Protein AF-A0A349KY54-F1 (afdb_monomer)

Foldseek 3Di:
DEDDPVPCVVVVVVLVVVLVDDAADEAEQQPYPYYDPVRLVSLVVSVVSCVVQQHKAAHPYHHPHRCVVCVVVVNNVNHDIDHRDPPD

pLDDT: mean 91.53, std 10.85, range [40.22, 96.81]

Mean predicted aligned error: 4.03 Å

Nearest PDB structures (foldseek):
  1th8-assembly1_B  TM=8.105E-01  e=8.957E-03  Geobacillus stearothermophilus
  1h4y-assembly2_B  TM=8.199E-01  e=2.172E-02  Lysinibacillus sphaericus
  6m36-assembly1_F  TM=8.770E-01  e=5.268E-02  Bacillus subtilis subsp. subtilis str. 168
  6m36-assembly1_H  TM=7.450E-01  e=1.464E-01  Bacillus subtilis subsp. subtilis str. 168
  7ch8-assembly1_L  TM=6.976E-01  e=1.464E-01  Pseudomonas aeruginosa PAO1

Solvent-accessible surface area (backbone atoms only — not comparable to full-atom values): 4979 Å² total; per-residue (Å²): 84,70,42,30,73,96,66,37,64,66,56,52,54,50,51,57,59,53,70,74,48,95,68,64,48,73,43,78,35,52,66,32,76,39,67,39,71,59,43,50,50,52,53,52,51,52,47,51,49,28,56,73,71,41,26,27,37,34,49,77,34,64,16,73,63,39,52,50,50,31,46,77,68,75,46,46,69,60,65,46,74,43,67,54,63,75,79,128

Radius of gyration: 12.5 Å; Cα contacts (8 Å, |Δi|>4): 124; chains: 1; bounding box: 31×18×36 Å

Structure (mmCIF, N/CA/C/O backbone):
data_AF-A0A349KY54-F1
#
_entry.id   AF-A0A349KY54-F1
#
loop_
_atom_site.group_PDB
_atom_site.id
_atom_site.type_symbol
_atom_site.label_atom_id
_atom_site.label_alt_id
_atom_site.label_comp_id
_atom_site.label_asym_id
_atom_site.label_entity_id
_atom_site.label_seq_id
_atom_site.pdbx_PDB_ins_code
_atom_site.Cartn_x
_atom_site.Cartn_y
_atom_site.Cartn_z
_atom_site.occupancy
_atom_site.B_iso_or_equiv
_atom_site.auth_seq_id
_atom_site.auth_comp_id
_atom_site.auth_asym_id
_atom_site.auth_atom_id
_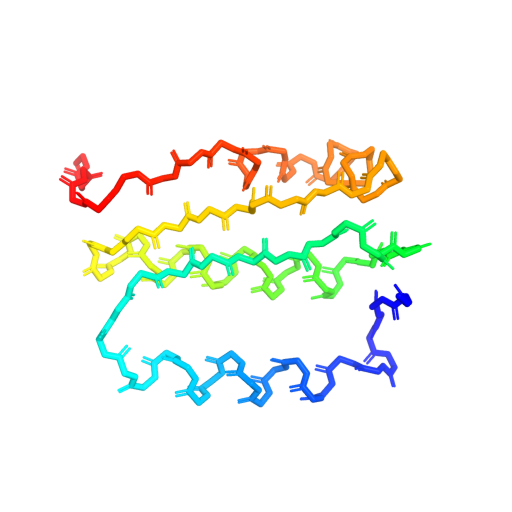atom_site.pdbx_PDB_model_num
ATOM 1 N N . GLY A 1 1 ? 6.249 -6.938 -11.116 1.00 87.38 1 GLY A N 1
ATOM 2 C CA . GLY A 1 1 ? 6.231 -5.972 -12.234 1.00 87.38 1 GLY A CA 1
ATOM 3 C C . GLY A 1 1 ? 6.467 -4.560 -11.729 1.00 87.38 1 GLY A C 1
ATOM 4 O O . GLY A 1 1 ? 6.714 -4.386 -10.543 1.00 87.38 1 GLY A O 1
ATOM 5 N N . HIS A 1 2 ? 6.404 -3.562 -12.606 1.00 90.94 2 HIS A N 1
ATOM 6 C CA . HIS A 1 2 ? 6.598 -2.150 -12.256 1.00 90.94 2 HIS A CA 1
ATOM 7 C C . HIS A 1 2 ? 5.233 -1.471 -12.138 1.00 90.94 2 HIS A C 1
ATOM 9 O O . HIS A 1 2 ? 4.460 -1.550 -13.088 1.00 90.94 2 HIS A O 1
ATOM 15 N N . TRP A 1 3 ? 4.926 -0.830 -11.010 1.00 93.38 3 TRP A N 1
ATOM 16 C CA . TRP A 1 3 ? 3.748 0.036 -10.913 1.00 93.38 3 TRP A CA 1
ATOM 17 C C . TRP A 1 3 ? 4.142 1.482 -11.160 1.00 93.38 3 TRP A C 1
ATOM 19 O O . TRP A 1 3 ? 5.004 2.019 -10.466 1.00 93.38 3 TRP A O 1
ATOM 29 N N . HIS A 1 4 ? 3.495 2.088 -12.144 1.00 92.94 4 HIS A N 1
ATOM 30 C CA . HIS A 1 4 ? 3.679 3.483 -12.493 1.00 92.94 4 HIS A CA 1
ATOM 31 C C . HIS A 1 4 ? 2.368 4.075 -13.014 1.00 92.94 4 HIS A C 1
ATOM 33 O O . HIS A 1 4 ? 1.420 3.348 -13.314 1.00 92.94 4 HIS A O 1
ATOM 39 N N . GLU A 1 5 ? 2.299 5.393 -13.151 1.00 91.94 5 GLU A N 1
ATOM 40 C CA . GLU A 1 5 ? 1.093 6.124 -13.542 1.00 91.94 5 GLU A CA 1
ATOM 41 C C . GLU A 1 5 ? 0.404 5.536 -14.786 1.00 91.94 5 GLU A C 1
ATOM 43 O O . GLU A 1 5 ? -0.812 5.334 -14.792 1.00 91.94 5 GLU A O 1
ATOM 48 N N . GLY A 1 6 ? 1.194 5.161 -15.797 1.00 92.44 6 GLY A N 1
ATOM 49 C CA . GLY A 1 6 ? 0.715 4.573 -17.052 1.00 92.44 6 GLY A CA 1
ATOM 50 C C . GLY A 1 6 ? 0.064 3.186 -16.942 1.00 92.44 6 GLY A C 1
ATOM 51 O O . GLY A 1 6 ? -0.565 2.751 -17.901 1.00 92.44 6 GLY A O 1
ATOM 52 N N . ASN A 1 7 ? 0.184 2.484 -15.809 1.00 93.25 7 ASN A N 1
ATOM 53 C CA . ASN A 1 7 ? -0.435 1.169 -15.606 1.00 93.25 7 ASN A CA 1
ATOM 54 C C . ASN A 1 7 ? -1.169 1.023 -14.263 1.00 93.25 7 ASN A C 1
ATOM 56 O O . ASN A 1 7 ? -1.490 -0.089 -13.845 1.00 93.25 7 ASN A O 1
ATOM 6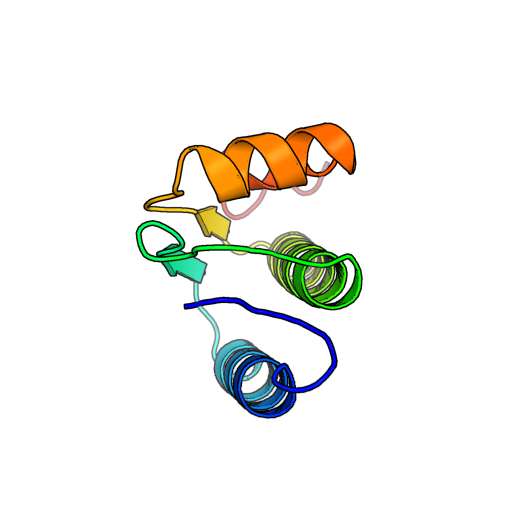0 N N . LEU A 1 8 ? -1.478 2.141 -13.602 1.00 93.75 8 LEU A N 1
ATOM 61 C CA . LEU A 1 8 ? -2.038 2.138 -12.251 1.00 93.75 8 LEU A CA 1
ATOM 62 C C . LEU A 1 8 ? -3.558 1.928 -12.197 1.00 93.75 8 LEU A C 1
ATOM 64 O O . LEU A 1 8 ? -4.108 1.685 -11.124 1.00 93.75 8 LEU A O 1
ATOM 68 N N . ALA A 1 9 ? -4.259 2.029 -13.330 1.00 94.94 9 ALA A N 1
ATOM 69 C CA . ALA A 1 9 ? -5.720 1.938 -13.370 1.00 94.94 9 ALA A CA 1
ATOM 70 C C . ALA A 1 9 ? -6.280 0.622 -12.780 1.00 94.94 9 ALA A C 1
ATOM 72 O O . ALA A 1 9 ? -7.187 0.706 -11.947 1.00 94.94 9 ALA A O 1
ATOM 73 N N . PRO A 1 10 ? -5.729 -0.572 -13.089 1.00 94.19 10 PRO A N 1
ATOM 74 C CA . PRO A 1 10 ? -6.179 -1.816 -12.464 1.00 94.19 10 PRO A CA 1
ATOM 75 C C . PRO A 1 10 ? -5.956 -1.840 -10.947 1.00 94.19 10 PRO A C 1
ATOM 77 O O . PRO A 1 10 ? -6.804 -2.339 -10.213 1.00 94.19 10 PRO A O 1
ATOM 80 N N . LEU A 1 11 ? -4.850 -1.258 -10.464 1.00 92.56 11 LEU A N 1
ATOM 81 C CA . LEU A 1 11 ? -4.562 -1.168 -9.030 1.00 92.56 11 LEU A CA 1
ATOM 82 C C . LEU A 1 11 ? -5.592 -0.287 -8.313 1.00 92.56 11 LEU A C 1
ATOM 84 O O . LEU A 1 11 ? -6.118 -0.679 -7.274 1.00 92.56 11 LEU A O 1
ATOM 88 N N . ARG A 1 12 ? -5.922 0.876 -8.892 1.00 94.50 12 ARG A N 1
ATOM 89 C CA . ARG A 1 12 ? -6.950 1.784 -8.355 1.00 94.50 12 ARG A CA 1
ATOM 90 C C . ARG A 1 12 ? -8.307 1.094 -8.256 1.00 94.50 12 ARG A C 1
ATOM 92 O O . ARG A 1 12 ? -8.948 1.170 -7.212 1.00 94.50 12 ARG A O 1
ATOM 99 N N . ALA A 1 13 ? -8.713 0.389 -9.312 1.00 95.56 13 ALA A N 1
ATOM 100 C CA . ALA A 1 13 ? -9.969 -0.355 -9.326 1.00 95.56 13 ALA A CA 1
ATOM 101 C C . ALA A 1 13 ? -9.987 -1.463 -8.259 1.00 95.56 13 ALA A C 1
ATOM 103 O O . ALA A 1 13 ? -10.971 -1.604 -7.534 1.00 95.56 13 ALA A O 1
ATOM 104 N N . ALA A 1 14 ? -8.883 -2.205 -8.113 1.00 94.06 14 ALA A N 1
ATOM 105 C CA . ALA A 1 14 ? -8.750 -3.243 -7.095 1.00 94.06 14 ALA A CA 1
ATOM 106 C C . ALA A 1 14 ? -8.836 -2.672 -5.673 1.00 94.06 14 ALA A C 1
ATOM 108 O O . ALA A 1 14 ? -9.551 -3.221 -4.838 1.00 94.06 14 ALA A O 1
ATOM 109 N N . PHE A 1 15 ? -8.157 -1.554 -5.396 1.00 95.06 15 PHE A N 1
ATOM 110 C CA . PHE A 1 15 ? -8.221 -0.902 -4.087 1.00 95.06 15 PHE A CA 1
ATOM 111 C C . PHE A 1 15 ? -9.621 -0.373 -3.792 1.00 95.06 15 PHE A C 1
ATOM 113 O O . PHE A 1 15 ? -10.142 -0.646 -2.717 1.00 95.06 15 PHE A O 1
ATOM 120 N N . GLN A 1 16 ? -10.265 0.290 -4.754 1.00 94.38 16 GLN A N 1
ATOM 121 C CA . GLN A 1 16 ? -11.632 0.785 -4.596 1.00 94.38 16 GLN A CA 1
ATOM 122 C C . GLN A 1 16 ? -12.615 -0.351 -4.277 1.00 94.38 16 GLN A C 1
ATOM 124 O O . GLN A 1 16 ? -13.393 -0.240 -3.328 1.00 94.38 16 GLN A O 1
ATOM 129 N N . ALA A 1 17 ? -12.546 -1.458 -5.023 1.00 94.38 17 ALA A N 1
ATOM 130 C CA . ALA A 1 17 ? -13.384 -2.628 -4.783 1.00 94.38 17 ALA A CA 1
ATOM 131 C C . ALA A 1 17 ? -13.105 -3.257 -3.410 1.00 94.38 17 ALA A C 1
ATOM 133 O O . ALA A 1 17 ? -14.035 -3.569 -2.671 1.00 94.38 17 ALA A O 1
ATOM 134 N N . ALA A 1 18 ? -11.832 -3.401 -3.037 1.00 92.88 18 ALA A N 1
ATOM 135 C CA . ALA A 1 18 ? -11.457 -4.003 -1.766 1.00 92.88 18 ALA A CA 1
ATOM 136 C C . ALA A 1 18 ? -11.879 -3.136 -0.566 1.00 92.88 18 ALA A C 1
ATOM 138 O O . ALA A 1 18 ? -12.333 -3.672 0.439 1.00 92.88 18 ALA A O 1
ATOM 139 N N . THR A 1 19 ? -11.799 -1.804 -0.671 1.00 94.38 19 THR A N 1
ATOM 140 C CA . THR A 1 19 ? -12.234 -0.887 0.401 1.00 94.38 19 THR A CA 1
ATOM 141 C C . THR A 1 19 ? -13.749 -0.840 0.603 1.00 94.38 19 THR A C 1
ATOM 143 O O . THR A 1 19 ? -14.212 -0.292 1.599 1.00 94.38 19 THR A O 1
ATOM 146 N N . ALA A 1 20 ? -14.538 -1.416 -0.312 1.00 93.31 20 ALA A N 1
ATOM 147 C CA . ALA A 1 20 ? -15.980 -1.564 -0.126 1.00 93.31 20 ALA A CA 1
ATOM 148 C C . ALA A 1 20 ? -16.338 -2.684 0.868 1.00 93.31 20 ALA A C 1
ATOM 150 O O . ALA A 1 20 ? -17.475 -2.750 1.336 1.00 93.31 20 ALA A O 1
ATOM 151 N N . LEU A 1 21 ? -15.384 -3.565 1.190 1.00 91.12 21 LEU A N 1
ATOM 152 C CA . LEU A 1 21 ? -15.570 -4.675 2.116 1.00 91.12 21 LEU A CA 1
ATOM 153 C C . LEU A 1 21 ? -14.870 -4.378 3.450 1.00 91.12 21 LEU A C 1
ATOM 155 O O . LEU A 1 21 ? -13.730 -3.907 3.460 1.00 91.12 21 LEU A O 1
ATOM 159 N N . PRO A 1 22 ? -15.508 -4.669 4.597 1.00 89.81 22 PRO A N 1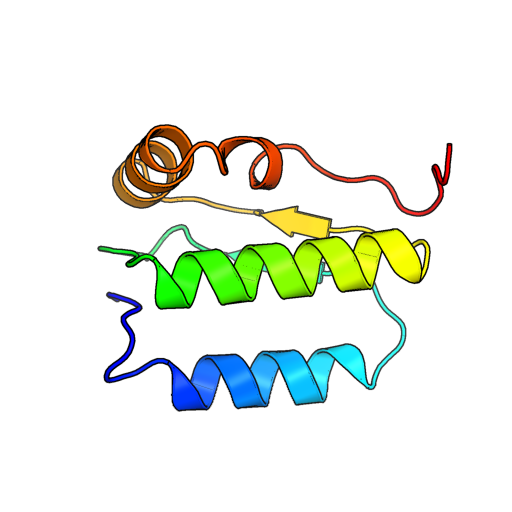
ATOM 160 C CA . PRO A 1 22 ? -14.846 -4.543 5.885 1.00 89.81 22 PRO A CA 1
ATOM 161 C C . PRO A 1 22 ? -13.774 -5.630 6.026 1.00 89.81 22 PRO A C 1
ATOM 163 O O . PRO A 1 22 ? -14.077 -6.821 5.987 1.00 89.81 22 PRO A O 1
ATOM 166 N N . GLY A 1 23 ? -12.523 -5.225 6.231 1.00 93.00 23 GLY A N 1
ATOM 167 C CA . GLY A 1 23 ? -11.418 -6.155 6.435 1.00 93.00 23 GLY A CA 1
ATOM 168 C C . GLY A 1 23 ? -10.071 -5.457 6.550 1.00 93.00 23 GLY A C 1
ATOM 169 O O . GLY A 1 23 ? -9.946 -4.271 6.236 1.00 93.00 23 GLY A O 1
ATOM 170 N N . ASP A 1 24 ? -9.086 -6.224 7.007 1.00 95.06 24 ASP A N 1
ATOM 171 C CA . ASP A 1 24 ? -7.690 -5.803 7.077 1.00 95.06 24 ASP A CA 1
ATOM 172 C C . ASP A 1 24 ? -6.996 -6.044 5.731 1.00 95.06 24 ASP A C 1
ATOM 174 O O . ASP A 1 24 ? -7.304 -6.999 5.011 1.00 95.06 24 ASP A O 1
ATOM 178 N N . PHE A 1 25 ? -6.012 -5.210 5.405 1.00 95.31 25 PHE A N 1
ATOM 179 C CA . PHE A 1 25 ? -5.253 -5.311 4.162 1.00 95.31 25 PHE A CA 1
ATOM 180 C C . PHE A 1 25 ? -3.859 -5.893 4.377 1.00 95.31 25 PHE A C 1
ATOM 182 O O . PHE A 1 25 ? -3.087 -5.457 5.232 1.00 95.31 25 PHE A O 1
ATOM 189 N N . SER A 1 26 ? -3.508 -6.849 3.517 1.00 95.62 26 SER A N 1
ATOM 190 C CA . SER A 1 26 ? -2.187 -7.469 3.457 1.00 95.62 26 SER A CA 1
ATOM 191 C C . SER A 1 26 ? -1.689 -7.445 2.014 1.00 95.62 26 SER A C 1
ATOM 193 O O . SER A 1 26 ? -2.186 -8.198 1.181 1.00 95.62 26 SER A O 1
ATOM 195 N N . LEU A 1 27 ? -0.712 -6.588 1.714 1.00 95.25 27 LEU A N 1
ATOM 196 C CA . LEU A 1 27 ? -0.161 -6.435 0.364 1.00 95.25 27 LEU A CA 1
ATOM 197 C C . LEU A 1 27 ? 1.143 -7.215 0.186 1.00 95.25 27 LEU A C 1
ATOM 199 O O . LEU A 1 27 ? 2.035 -7.138 1.030 1.00 95.25 27 LEU A O 1
ATOM 203 N N . ASP A 1 28 ? 1.283 -7.908 -0.942 1.00 95.25 28 ASP A N 1
ATOM 204 C CA . ASP A 1 28 ? 2.545 -8.509 -1.379 1.00 95.25 28 ASP A CA 1
ATOM 205 C C . ASP A 1 28 ? 3.179 -7.647 -2.480 1.00 95.25 28 ASP A C 1
ATOM 207 O O . ASP A 1 28 ? 2.665 -7.536 -3.593 1.00 95.25 28 ASP A O 1
ATOM 211 N N . LEU A 1 29 ? 4.306 -7.023 -2.145 1.00 95.38 29 LEU A N 1
ATOM 212 C CA . LEU A 1 29 ? 5.138 -6.216 -3.034 1.00 95.38 29 LEU A CA 1
ATOM 213 C C . LEU A 1 29 ? 6.483 -6.908 -3.340 1.00 95.38 29 LEU A C 1
ATOM 215 O O . LEU A 1 29 ? 7.426 -6.271 -3.818 1.00 95.38 29 LEU A O 1
ATOM 219 N N . GLY A 1 30 ? 6.618 -8.201 -3.035 1.00 95.62 30 GLY A N 1
ATOM 220 C CA . GLY A 1 30 ? 7.855 -8.973 -3.166 1.00 95.62 30 GLY A CA 1
ATOM 221 C C . GLY A 1 30 ? 8.342 -9.093 -4.609 1.00 95.62 30 GLY A C 1
ATOM 222 O O . GLY A 1 30 ? 9.545 -9.086 -4.857 1.00 95.62 30 GLY A O 1
ATOM 223 N N . GLN A 1 31 ? 7.412 -9.112 -5.565 1.00 94.44 31 GLN A N 1
ATOM 224 C CA . GLN A 1 31 ? 7.699 -9.187 -7.002 1.00 94.44 31 GLN A CA 1
ATOM 225 C C . GLN A 1 31 ? 7.703 -7.812 -7.693 1.00 94.44 31 GLN A C 1
ATOM 227 O O . GLN A 1 31 ? 7.698 -7.733 -8.929 1.00 94.44 31 GLN A O 1
ATOM 232 N N . LEU A 1 32 ? 7.667 -6.707 -6.936 1.00 93.19 32 LEU A N 1
ATOM 233 C CA . LEU A 1 32 ? 7.737 -5.374 -7.529 1.00 93.19 32 LEU A CA 1
ATOM 234 C C . LEU A 1 32 ? 9.157 -5.020 -7.960 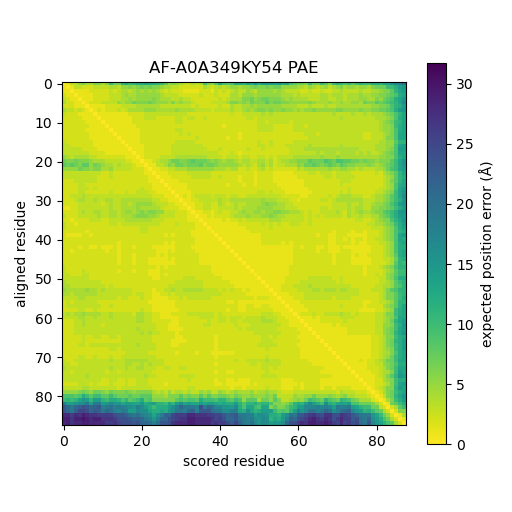1.00 93.19 32 LEU A C 1
ATOM 236 O O . LEU A 1 32 ? 10.102 -5.053 -7.173 1.00 93.19 32 LEU A O 1
ATOM 240 N N . THR A 1 33 ? 9.274 -4.617 -9.221 1.00 93.06 33 THR A N 1
ATOM 241 C CA . THR A 1 33 ? 10.517 -4.180 -9.867 1.00 93.06 33 THR A CA 1
ATOM 242 C C . THR A 1 33 ? 10.604 -2.659 -9.983 1.00 93.06 33 THR A C 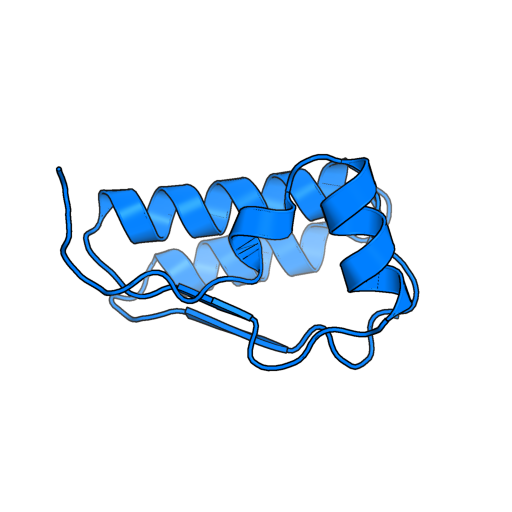1
ATOM 244 O O . THR A 1 33 ? 11.549 -2.154 -10.574 1.00 93.06 33 THR A O 1
ATOM 247 N N . GLY A 1 34 ? 9.630 -1.923 -9.442 1.00 90.94 34 GLY A N 1
ATOM 248 C CA . GLY A 1 34 ? 9.618 -0.463 -9.409 1.00 90.94 34 GLY A CA 1
ATOM 249 C C . GLY A 1 34 ? 8.291 0.088 -8.886 1.00 90.94 34 GLY A C 1
ATOM 250 O O . GLY A 1 34 ? 7.259 -0.584 -8.978 1.00 90.94 34 GLY A O 1
ATOM 251 N N . LEU A 1 35 ? 8.354 1.301 -8.343 1.00 94.94 35 LEU A N 1
ATOM 252 C CA . LEU A 1 35 ? 7.238 2.116 -7.868 1.00 94.94 35 LEU A CA 1
ATOM 253 C C . LEU A 1 35 ? 7.551 3.569 -8.240 1.00 94.94 35 LEU A C 1
ATOM 255 O O . LEU A 1 35 ? 8.676 4.014 -8.012 1.00 94.94 35 LEU A O 1
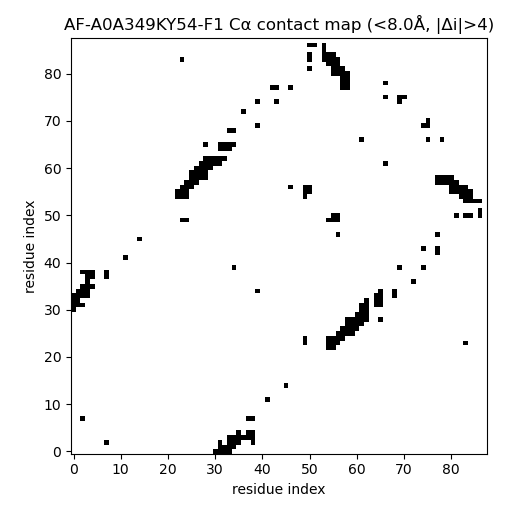ATOM 259 N N . ASP A 1 36 ? 6.577 4.306 -8.758 1.00 94.81 36 ASP A N 1
ATOM 260 C CA . ASP A 1 36 ? 6.664 5.762 -8.885 1.00 94.81 36 ASP A CA 1
ATOM 261 C C . ASP A 1 36 ? 5.852 6.478 -7.792 1.00 94.81 36 ASP A C 1
ATOM 263 O O . ASP A 1 36 ? 5.223 5.857 -6.929 1.00 94.81 36 ASP A O 1
ATOM 267 N N . SER A 1 37 ? 5.852 7.811 -7.827 1.00 94.50 37 SER A N 1
ATOM 268 C CA . SER A 1 37 ? 5.105 8.633 -6.873 1.00 94.50 37 SER A CA 1
ATOM 269 C C . SER A 1 37 ? 3.593 8.391 -6.925 1.00 94.50 37 SER A C 1
ATOM 271 O O . SER A 1 37 ? 2.941 8.440 -5.881 1.00 94.50 37 SER A O 1
ATOM 273 N N . ALA A 1 38 ? 3.025 8.086 -8.097 1.00 94.88 38 ALA A N 1
ATOM 274 C CA . ALA A 1 38 ? 1.600 7.810 -8.243 1.00 94.88 38 ALA A CA 1
ATOM 275 C C . ALA A 1 38 ? 1.213 6.494 -7.551 1.00 94.88 38 ALA A C 1
ATOM 277 O O . ALA A 1 38 ? 0.216 6.448 -6.824 1.00 94.88 38 ALA A O 1
ATOM 278 N N . ALA A 1 39 ? 2.017 5.442 -7.723 1.00 95.94 39 ALA A N 1
ATOM 279 C CA . ALA A 1 39 ? 1.834 4.164 -7.045 1.00 95.94 39 ALA A CA 1
ATOM 280 C C . ALA A 1 39 ? 2.002 4.294 -5.526 1.00 95.94 39 ALA A C 1
ATOM 282 O O . ALA A 1 39 ? 1.177 3.780 -4.768 1.00 95.94 39 ALA A O 1
ATOM 283 N N . ILE A 1 40 ? 3.014 5.039 -5.073 1.00 96.75 40 ILE A N 1
ATOM 284 C CA . ILE A 1 40 ? 3.220 5.326 -3.646 1.00 96.75 40 ILE A CA 1
ATOM 285 C C . ILE A 1 40 ? 2.016 6.080 -3.073 1.00 96.75 40 ILE A C 1
ATOM 287 O O . ILE A 1 40 ? 1.508 5.702 -2.020 1.00 96.75 40 ILE A O 1
ATOM 291 N N . GLY A 1 41 ? 1.492 7.081 -3.786 1.00 96.44 41 GLY A N 1
ATOM 292 C CA . GLY A 1 41 ? 0.291 7.809 -3.377 1.00 96.44 41 GLY A CA 1
ATOM 293 C C . GLY A 1 41 ? -0.919 6.894 -3.158 1.00 96.44 41 GLY A C 1
ATOM 294 O O . GLY A 1 41 ? -1.640 7.060 -2.178 1.00 96.44 41 GLY A O 1
ATOM 295 N N . GLN A 1 42 ? -1.116 5.877 -4.003 1.00 96.38 42 GLN A N 1
ATOM 296 C CA . GLN A 1 42 ? -2.189 4.891 -3.803 1.00 96.38 42 GLN A CA 1
ATOM 297 C C . GLN A 1 42 ? -1.995 4.053 -2.535 1.00 96.38 42 GLN A C 1
ATOM 299 O O . GLN A 1 42 ? -2.964 3.796 -1.822 1.00 96.38 42 GLN A O 1
ATOM 304 N N . LEU A 1 43 ? -0.757 3.660 -2.222 1.00 96.75 43 LEU A N 1
ATOM 305 C CA . LEU A 1 43 ? -0.452 2.928 -0.989 1.00 96.75 43 LEU A CA 1
ATOM 306 C C . LEU A 1 43 ? -0.727 3.783 0.256 1.00 96.75 43 LEU A C 1
ATOM 308 O O . LEU A 1 43 ? -1.311 3.289 1.217 1.00 96.75 43 LEU A O 1
ATOM 312 N N . ILE A 1 44 ? -0.368 5.070 0.215 1.00 96.69 44 ILE A N 1
ATOM 313 C CA . ILE A 1 44 ? -0.637 6.030 1.296 1.00 96.69 44 ILE A CA 1
ATOM 314 C C . ILE A 1 44 ? -2.145 6.218 1.498 1.00 96.69 44 ILE A C 1
ATOM 316 O O . ILE A 1 44 ? -2.618 6.213 2.632 1.00 96.69 44 ILE A O 1
ATOM 320 N N . LEU A 1 45 ? -2.914 6.350 0.413 1.00 96.19 45 LEU A N 1
ATOM 321 C CA . LEU A 1 45 ? -4.372 6.485 0.488 1.00 96.19 45 LEU A CA 1
ATOM 322 C C . LEU A 1 45 ? -5.030 5.240 1.092 1.00 96.19 45 LEU A C 1
ATOM 324 O O . LEU A 1 45 ? -5.911 5.369 1.941 1.00 96.19 45 LEU A O 1
ATOM 328 N N . LEU A 1 46 ? -4.586 4.045 0.693 1.00 95.81 46 LEU A N 1
ATOM 329 C CA . LEU A 1 46 ? -5.096 2.793 1.246 1.00 95.81 46 LEU A CA 1
ATOM 330 C C . LEU A 1 46 ? -4.763 2.653 2.738 1.00 95.81 46 LEU A C 1
ATOM 332 O O . LEU A 1 46 ? -5.643 2.315 3.529 1.00 95.81 46 LEU A O 1
ATOM 336 N N . TYR A 1 47 ? -3.524 2.964 3.128 1.00 96.31 47 TYR A N 1
ATOM 337 C CA . TYR A 1 47 ? -3.105 3.014 4.529 1.00 96.31 47 TYR A CA 1
ATOM 338 C C . TYR A 1 47 ? -3.966 3.993 5.335 1.00 96.31 47 TYR A C 1
ATOM 340 O O . TYR A 1 47 ? -4.558 3.611 6.341 1.00 96.31 47 TYR A O 1
ATOM 348 N N . GLY A 1 48 ? -4.111 5.233 4.857 1.00 94.62 48 GLY A N 1
ATOM 349 C CA . GLY A 1 48 ? -4.904 6.261 5.530 1.00 94.62 48 GLY A CA 1
ATOM 350 C C . GLY A 1 48 ? -6.380 5.883 5.654 1.00 94.62 48 GLY A C 1
ATOM 351 O O . GLY A 1 48 ? -6.993 6.135 6.691 1.00 94.62 48 GLY A O 1
ATOM 352 N N . 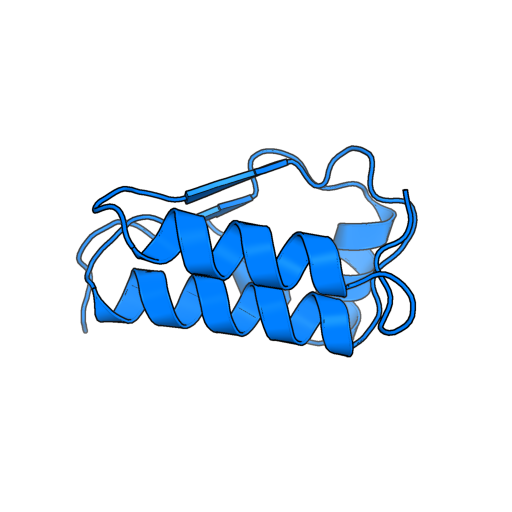HIS A 1 49 ? -6.947 5.227 4.637 1.00 94.75 49 HIS A N 1
ATOM 353 C CA . HIS A 1 49 ? -8.295 4.670 4.714 1.00 94.75 49 HIS A CA 1
ATOM 354 C C . HIS A 1 49 ? -8.401 3.629 5.836 1.00 94.75 49 HIS A C 1
ATOM 356 O O . HIS A 1 49 ? -9.266 3.776 6.696 1.00 94.75 49 HIS A O 1
ATOM 362 N N . GLN A 1 50 ? -7.507 2.633 5.868 1.00 94.94 50 GLN A N 1
ATOM 363 C CA . GLN A 1 50 ? -7.483 1.586 6.898 1.00 94.94 50 GLN A CA 1
ATOM 364 C C . GLN A 1 50 ? -7.330 2.169 8.307 1.00 94.94 50 GLN A C 1
ATOM 366 O O . GLN A 1 50 ? -8.121 1.840 9.190 1.00 94.94 50 GLN A O 1
ATOM 371 N N . SER A 1 51 ? -6.410 3.120 8.499 1.00 93.12 51 SER A N 1
ATOM 372 C CA . SER A 1 51 ? -6.257 3.841 9.767 1.00 93.12 51 SER A CA 1
ATOM 373 C C . SER A 1 51 ? -7.542 4.561 10.180 1.00 93.12 51 SER A C 1
ATOM 375 O O . SER A 1 51 ? -7.968 4.446 11.327 1.00 93.12 51 SER A O 1
ATOM 377 N N . LYS A 1 52 ? -8.208 5.255 9.247 1.00 93.25 52 LYS A N 1
ATOM 378 C CA . LYS A 1 52 ? -9.451 5.993 9.521 1.00 93.25 52 LYS A CA 1
ATOM 379 C C . LYS A 1 52 ? -10.609 5.080 9.926 1.00 93.25 52 LYS A C 1
ATOM 381 O O . LYS A 1 52 ? -11.423 5.475 10.755 1.00 93.25 52 LYS A O 1
ATOM 386 N N . VAL A 1 53 ? -10.704 3.885 9.344 1.00 93.69 53 VAL A N 1
ATOM 387 C CA . VAL A 1 53 ? -11.764 2.914 9.671 1.00 93.69 53 VAL A CA 1
ATOM 388 C C . VAL A 1 53 ? -11.372 1.943 10.793 1.00 93.69 53 VAL A C 1
ATOM 390 O O . VAL A 1 53 ? -12.122 1.011 11.080 1.00 93.69 53 VAL A O 1
ATOM 393 N N . GLY A 1 54 ? -10.210 2.144 11.428 1.00 93.44 54 GLY A N 1
ATOM 394 C CA . GLY A 1 54 ? -9.729 1.317 12.536 1.00 93.44 54 GLY A CA 1
ATOM 395 C C . GLY A 1 54 ? -9.378 -0.117 12.131 1.00 93.44 54 GLY A C 1
ATOM 396 O O . GLY A 1 54 ? -9.576 -1.037 12.921 1.00 93.44 54 GLY A O 1
ATOM 397 N N . ARG A 1 55 ? -8.890 -0.322 10.905 1.00 94.44 55 ARG A N 1
ATOM 398 C CA . ARG A 1 55 ? -8.538 -1.633 10.342 1.00 94.44 55 ARG A CA 1
ATOM 399 C C . ARG A 1 55 ? -7.036 -1.780 10.129 1.00 94.44 55 ARG A C 1
ATOM 401 O O . ARG A 1 55 ? -6.300 -0.795 10.070 1.00 94.44 55 ARG A O 1
ATOM 408 N N . GLY A 1 56 ? -6.588 -3.028 10.081 1.00 95.19 56 GLY A N 1
ATOM 409 C CA . GLY A 1 56 ? -5.181 -3.376 9.977 1.00 95.19 56 GLY A CA 1
ATOM 410 C C . GLY A 1 56 ? -4.635 -3.179 8.567 1.00 95.19 56 GLY A C 1
ATOM 411 O O . GLY A 1 56 ? -5.274 -3.521 7.576 1.00 95.19 56 GLY A O 1
ATOM 412 N N . PHE A 1 57 ? -3.401 -2.696 8.472 1.00 96.06 57 PHE A N 1
ATOM 413 C CA . PHE A 1 57 ? -2.671 -2.612 7.211 1.00 96.06 57 PHE A CA 1
ATOM 414 C C . PHE A 1 57 ? -1.267 -3.179 7.387 1.00 96.06 57 PHE A C 1
ATOM 416 O O . PHE A 1 57 ? -0.553 -2.827 8.329 1.00 96.06 57 PHE A O 1
ATOM 423 N N . ARG A 1 58 ? -0.838 -4.029 6.452 1.00 96.81 58 ARG A N 1
ATOM 424 C CA . ARG A 1 58 ? 0.548 -4.500 6.391 1.00 96.81 58 ARG A CA 1
ATOM 425 C C . ARG A 1 58 ? 1.019 -4.763 4.967 1.00 96.81 58 ARG A C 1
ATOM 427 O O . ARG A 1 58 ? 0.260 -5.212 4.107 1.00 96.81 58 ARG A O 1
ATOM 434 N N . ILE A 1 59 ? 2.320 -4.595 4.759 1.00 96.19 59 ILE A N 1
ATOM 435 C CA . ILE A 1 59 ? 3.033 -5.105 3.588 1.00 96.19 59 ILE A CA 1
ATOM 436 C C . ILE A 1 59 ? 3.696 -6.431 3.991 1.00 96.19 59 ILE A C 1
ATOM 438 O O . ILE A 1 59 ? 4.671 -6.439 4.739 1.00 96.19 59 ILE A O 1
ATOM 442 N N . ALA A 1 60 ? 3.143 -7.556 3.532 1.00 95.38 60 ALA A N 1
ATOM 443 C CA . ALA A 1 60 ? 3.583 -8.907 3.892 1.00 95.38 60 ALA A CA 1
ATOM 444 C C . ALA A 1 60 ? 4.947 -9.272 3.290 1.00 95.38 60 ALA A C 1
ATOM 446 O O . ALA A 1 60 ? 5.755 -9.934 3.936 1.00 95.38 60 ALA A O 1
ATOM 447 N N . ALA A 1 61 ? 5.218 -8.809 2.071 1.00 95.19 61 ALA A N 1
ATOM 448 C CA . ALA A 1 61 ? 6.514 -8.936 1.420 1.00 95.19 61 ALA A CA 1
ATOM 449 C C . ALA A 1 61 ? 6.817 -7.660 0.636 1.00 95.19 61 ALA A C 1
ATOM 451 O O . ALA A 1 61 ? 5.915 -7.010 0.116 1.00 95.19 61 ALA A O 1
ATOM 452 N N . CYS A 1 62 ? 8.090 -7.276 0.567 1.00 95.69 62 CYS A N 1
ATOM 453 C CA . CYS A 1 62 ? 8.518 -6.074 -0.138 1.00 95.69 62 CYS A CA 1
ATOM 454 C C . CYS A 1 62 ? 9.903 -6.292 -0.729 1.00 95.69 62 CYS A C 1
ATOM 456 O O . CYS A 1 62 ? 10.839 -6.629 0.006 1.00 95.69 62 CYS A O 1
ATOM 458 N N . SER A 1 63 ? 10.032 -6.104 -2.043 1.00 96.25 63 SER A N 1
ATOM 459 C CA . SER A 1 63 ? 11.320 -6.241 -2.717 1.00 96.25 63 SER A CA 1
ATOM 460 C C . SER A 1 63 ? 12.335 -5.218 -2.172 1.00 96.25 63 SER A C 1
ATOM 462 O O . SER A 1 63 ? 11.948 -4.122 -1.745 1.00 96.25 63 SER A O 1
ATOM 464 N N . PRO A 1 64 ? 13.650 -5.517 -2.187 1.00 95.94 64 PRO A N 1
ATOM 465 C CA . PRO A 1 64 ? 14.671 -4.569 -1.732 1.00 95.94 64 PRO A CA 1
ATOM 466 C C . PRO A 1 64 ? 14.606 -3.220 -2.459 1.00 95.94 64 PRO A C 1
ATOM 468 O O . PRO A 1 64 ? 14.823 -2.170 -1.852 1.00 95.94 64 PRO A O 1
ATOM 471 N N . LEU A 1 65 ? 14.257 -3.243 -3.748 1.00 94.75 65 LEU A N 1
ATOM 472 C CA . LEU A 1 65 ? 14.089 -2.043 -4.556 1.00 94.75 65 LEU A CA 1
ATOM 473 C C . LEU A 1 65 ? 12.870 -1.230 -4.107 1.00 94.75 65 LEU A C 1
ATOM 475 O O . LEU A 1 65 ? 13.009 -0.037 -3.852 1.00 94.75 65 LEU A O 1
ATOM 479 N N . ALA A 1 66 ? 11.704 -1.865 -3.956 1.00 95.19 66 ALA A N 1
ATOM 480 C CA . ALA A 1 66 ? 10.494 -1.191 -3.489 1.00 95.19 66 ALA A CA 1
ATOM 481 C C . ALA A 1 66 ? 10.700 -0.585 -2.090 1.00 95.19 66 ALA A C 1
ATOM 483 O O . ALA A 1 66 ? 10.348 0.569 -1.859 1.00 95.19 66 ALA A O 1
ATOM 484 N N . ARG A 1 67 ? 11.376 -1.307 -1.186 1.00 95.81 67 ARG A N 1
ATOM 485 C CA . ARG A 1 67 ? 11.767 -0.802 0.140 1.00 95.81 67 ARG A CA 1
ATOM 486 C C . ARG A 1 67 ? 12.650 0.443 0.050 1.00 95.81 67 ARG A C 1
ATOM 488 O O . ARG A 1 67 ? 12.420 1.407 0.778 1.00 95.81 67 ARG A O 1
ATOM 495 N N . LYS A 1 68 ? 13.659 0.427 -0.827 1.00 96.06 68 LYS A N 1
ATOM 496 C CA . LYS A 1 68 ? 14.544 1.579 -1.055 1.00 96.06 68 LYS A CA 1
ATOM 497 C C . LYS A 1 68 ? 13.758 2.781 -1.576 1.00 96.06 68 LYS A C 1
ATOM 499 O O . LYS A 1 68 ? 13.939 3.877 -1.060 1.00 96.06 68 LYS A O 1
ATOM 504 N N . VAL A 1 69 ? 12.883 2.571 -2.559 1.00 96.06 69 VAL A N 1
ATOM 505 C CA . VAL A 1 69 ? 12.045 3.629 -3.138 1.00 96.06 69 VAL A CA 1
ATOM 506 C C . VAL A 1 69 ? 11.119 4.231 -2.080 1.00 96.06 69 VAL A C 1
ATOM 508 O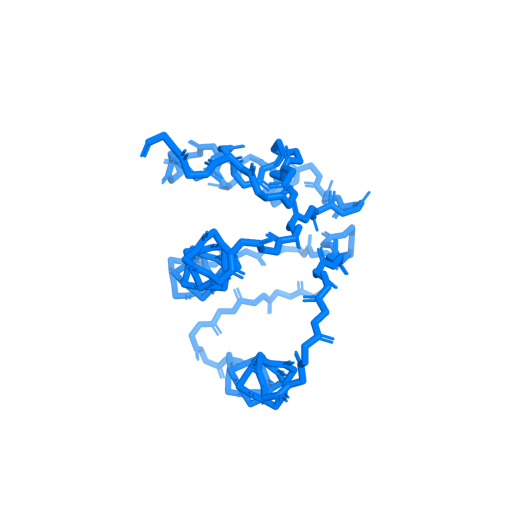 O . VAL A 1 69 ? 11.117 5.444 -1.908 1.00 96.06 69 VAL A O 1
ATOM 511 N N . LEU A 1 70 ? 10.413 3.410 -1.298 1.00 96.38 70 LEU A N 1
ATOM 512 C CA . LEU A 1 70 ? 9.549 3.899 -0.218 1.00 96.38 70 LEU A CA 1
ATOM 513 C C . LEU A 1 70 ? 10.316 4.776 0.778 1.00 96.38 70 LEU A C 1
ATOM 515 O O . LEU A 1 70 ? 9.836 5.848 1.132 1.00 96.38 70 LEU A O 1
ATOM 519 N N . ARG A 1 71 ? 11.535 4.382 1.164 1.00 96.19 71 ARG A N 1
ATOM 520 C CA . ARG A 1 71 ? 12.389 5.193 2.045 1.00 96.19 71 ARG A CA 1
ATOM 521 C C . ARG A 1 71 ? 12.804 6.523 1.414 1.00 96.19 71 ARG A C 1
ATOM 523 O O . ARG A 1 71 ? 12.790 7.538 2.097 1.00 96.19 71 ARG A O 1
ATOM 530 N N . LEU A 1 72 ? 13.159 6.535 0.128 1.00 96.25 72 LEU A N 1
ATOM 531 C CA . LEU A 1 72 ? 13.520 7.773 -0.580 1.00 96.25 72 LEU A CA 1
ATOM 532 C C . LEU A 1 72 ? 12.356 8.771 -0.646 1.00 96.25 72 LEU A C 1
ATOM 534 O O . LEU A 1 72 ? 12.587 9.975 -0.651 1.00 96.25 72 LEU A O 1
ATOM 538 N N . HIS A 1 73 ? 11.120 8.272 -0.662 1.00 95.81 73 HIS A N 1
ATOM 539 C CA . HIS A 1 73 ? 9.901 9.079 -0.643 1.00 95.81 73 HIS A CA 1
ATOM 540 C C . HIS A 1 73 ? 9.331 9.305 0.771 1.00 95.81 73 HIS A C 1
ATOM 542 O O . HIS A 1 73 ? 8.186 9.737 0.891 1.00 95.81 73 HIS A O 1
ATOM 548 N N . CYS A 1 74 ? 10.092 9.009 1.836 1.00 96.06 74 CYS A N 1
ATOM 549 C CA . CYS A 1 74 ? 9.656 9.123 3.238 1.00 96.06 74 CYS A CA 1
ATOM 550 C C . CYS A 1 74 ? 8.350 8.359 3.549 1.00 96.06 74 CYS A C 1
ATOM 552 O O . CYS A 1 74 ? 7.566 8.748 4.413 1.00 96.06 74 CYS A O 1
ATOM 554 N N . ALA A 1 75 ? 8.105 7.275 2.816 1.00 96.81 75 ALA A N 1
ATOM 555 C CA . ALA A 1 75 ? 6.938 6.407 2.926 1.00 96.81 75 ALA A CA 1
ATOM 556 C C . ALA A 1 75 ? 7.290 5.044 3.552 1.00 96.81 75 ALA A C 1
ATOM 558 O O . ALA A 1 75 ? 6.546 4.074 3.418 1.00 96.81 75 ALA A O 1
ATOM 559 N N . ASP A 1 76 ? 8.437 4.933 4.227 1.00 95.38 76 ASP A N 1
ATOM 560 C CA . ASP A 1 76 ? 8.892 3.700 4.871 1.00 95.38 76 ASP A CA 1
ATOM 561 C C . ASP A 1 76 ? 8.069 3.315 6.108 1.00 95.38 76 ASP A C 1
ATOM 563 O O . ASP A 1 76 ? 8.075 2.145 6.488 1.00 95.38 76 ASP A O 1
ATOM 567 N N . TYR A 1 77 ? 7.270 4.233 6.659 1.00 94.94 77 TYR A N 1
ATOM 568 C CA . TYR A 1 77 ? 6.269 3.912 7.682 1.00 94.94 77 TYR A CA 1
ATOM 569 C C . TYR A 1 77 ? 5.228 2.887 7.198 1.00 94.94 77 TYR A C 1
ATOM 571 O O . TYR A 1 77 ? 4.719 2.118 8.006 1.00 94.94 77 TYR A O 1
ATOM 579 N N . LEU A 1 78 ? 4.966 2.796 5.885 1.00 96.00 78 LEU A N 1
ATOM 580 C CA . LEU A 1 78 ? 4.075 1.781 5.299 1.00 96.00 78 LEU A CA 1
ATOM 581 C C . LEU A 1 78 ? 4.604 0.347 5.478 1.00 96.00 78 LEU A C 1
ATOM 583 O O . LEU A 1 78 ? 3.858 -0.618 5.315 1.00 96.00 78 LEU A O 1
ATOM 587 N N . LEU A 1 79 ? 5.900 0.192 5.767 1.00 95.19 79 LEU A N 1
ATOM 588 C CA . LEU A 1 79 ? 6.542 -1.104 5.993 1.00 95.19 79 LEU A CA 1
ATOM 589 C C . LEU A 1 79 ? 6.364 -1.601 7.430 1.00 95.19 79 LEU A C 1
ATOM 591 O O . LEU A 1 79 ? 6.622 -2.777 7.691 1.00 95.19 79 LEU A O 1
ATOM 595 N N . ALA A 1 80 ? 5.962 -0.725 8.353 1.00 91.38 80 ALA A N 1
ATOM 596 C CA . ALA A 1 80 ? 5.577 -1.123 9.694 1.00 91.38 80 ALA A CA 1
ATOM 597 C C . ALA A 1 80 ? 4.121 -1.621 9.674 1.00 91.38 80 ALA A C 1
ATOM 599 O O . ALA A 1 80 ? 3.277 -1.023 9.003 1.00 91.38 80 ALA A O 1
ATOM 600 N N . PRO A 1 81 ? 3.795 -2.713 10.382 1.00 81.69 81 PRO A N 1
ATOM 601 C CA . PRO A 1 81 ? 2.408 -3.128 10.521 1.00 81.69 81 PRO A CA 1
ATOM 602 C C . PRO A 1 81 ? 1.629 -2.059 11.300 1.00 81.69 81 PRO A C 1
ATOM 604 O O . PRO A 1 81 ? 2.022 -1.690 12.406 1.00 81.69 81 PRO A O 1
ATOM 607 N N . ALA A 1 82 ? 0.512 -1.592 10.744 1.00 79.12 82 ALA A N 1
ATOM 608 C CA . ALA A 1 82 ? -0.458 -0.794 11.481 1.00 79.12 82 ALA A CA 1
ATOM 609 C C . ALA A 1 82 ? -1.510 -1.725 12.083 1.00 79.12 82 ALA A C 1
ATOM 611 O O . ALA A 1 82 ? -2.194 -2.458 11.363 1.00 79.12 82 ALA A O 1
ATOM 612 N N . ALA A 1 83 ? -1.608 -1.713 13.412 1.00 71.69 83 ALA A N 1
ATOM 613 C CA . ALA A 1 83 ? -2.622 -2.466 14.132 1.00 71.69 83 ALA A CA 1
ATOM 614 C C . ALA A 1 83 ? -4.016 -1.872 13.881 1.00 71.69 83 ALA A C 1
ATOM 616 O O . ALA A 1 83 ? -4.181 -0.654 13.788 1.00 71.69 83 ALA A O 1
ATOM 617 N N . ALA A 1 84 ? -5.025 -2.739 13.817 1.00 61.62 84 ALA A N 1
ATOM 618 C CA . ALA A 1 84 ? -6.415 -2.317 13.854 1.00 61.62 84 ALA A CA 1
ATOM 619 C C . ALA A 1 84 ? -6.698 -1.648 15.213 1.00 61.62 84 ALA A C 1
ATOM 621 O O . ALA A 1 84 ? -6.563 -2.286 16.255 1.00 61.62 84 ALA A O 1
ATOM 622 N N . GLY A 1 85 ? -7.076 -0.367 15.205 1.00 59.53 85 GLY A N 1
ATOM 623 C CA . GLY A 1 85 ? -7.644 0.289 16.387 1.00 59.53 85 GLY A CA 1
ATOM 624 C C . GLY A 1 85 ? -6.672 0.937 17.380 1.00 59.53 85 GLY A C 1
ATOM 625 O O . GLY A 1 85 ? -6.880 0.819 18.581 1.00 59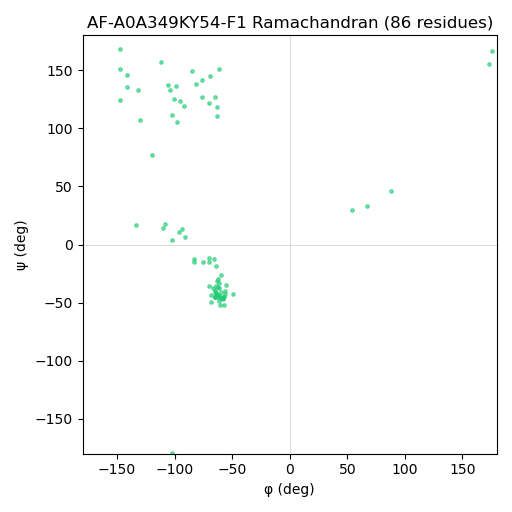.53 85 GLY A O 1
ATOM 626 N N . LEU A 1 86 ? -5.688 1.708 16.912 1.00 48.78 86 LEU A N 1
ATOM 627 C CA . LEU A 1 86 ? -5.155 2.828 17.703 1.00 48.78 86 LEU A CA 1
ATOM 628 C C . LEU A 1 86 ? -5.373 4.128 16.928 1.00 48.78 86 LEU A C 1
ATOM 630 O O . LEU A 1 86 ? -4.467 4.674 16.302 1.00 48.78 86 LEU A O 1
ATOM 634 N N . ALA A 1 87 ? -6.621 4.601 16.952 1.00 43.31 87 ALA A N 1
ATOM 635 C CA . ALA A 1 87 ? -6.842 6.036 16.910 1.00 43.31 87 ALA A CA 1
ATOM 636 C C . ALA A 1 87 ? -6.209 6.592 18.194 1.00 43.31 87 ALA A C 1
ATOM 638 O O . ALA A 1 87 ? -6.673 6.264 19.287 1.00 43.31 87 ALA A O 1
ATOM 639 N N . ASN A 1 88 ? -5.105 7.327 18.052 1.00 40.22 88 ASN A N 1
ATOM 640 C CA . ASN A 1 88 ? -4.690 8.269 19.090 1.00 40.22 88 ASN A CA 1
ATOM 641 C C . ASN A 1 88 ? -5.744 9.370 19.220 1.00 40.22 88 ASN A C 1
ATOM 643 O O . ASN A 1 88 ? -6.275 9.786 18.163 1.00 40.22 88 ASN A O 1
#

Sequence (88 aa):
GHWHEGNLAPLRAAFQAATALPGDFSLDLGQLTGLDSAAIGQLILLYGHQSKVGRGFRIAACSPLARKVLRLHCADYLLAPAAAGLAN

Secondary structure (DSSP, 8-state):
-EE-GGG-HHHHHHHHHHHTS---EEEEETT--EE-HHHHHHHHHHHHHHHHTT--EEEEEE-HHHHHHHHHTT-GGGGSPBPTT---